Protein AF-A0A9N9P331-F1 (afdb_monomer)

Organism: NCBI:txid60492

Solvent-accessible surface area (backbone atoms only — not comparable to full-atom values): 6127 Å² total; per-residue (Å²): 137,70,61,36,101,79,80,40,65,64,88,80,81,85,86,81,84,88,73,62,94,87,58,60,67,67,60,52,51,41,44,54,51,47,53,51,51,50,38,61,75,67,65,62,74,84,73,55,54,90,75,89,64,68,76,88,77,53,52,73,70,56,34,43,75,36,46,49,81,74,78,79,65,93,42,72,69,50,44,56,50,58,46,72,70,35,62,70,53,58,77,61,107

Radius of gyration: 16.55 Å; Cα contacts (8 Å, |Δi|>4): 41; chains: 1; bounding box: 38×27×41 Å

Secondary structure (DSSP, 8-state):
--B-TTSSBP-------S--TTS-HHHHHHHHHHHHHHHHHHTPPP-PPP--S-GGG--HHHHHHTT---PPPSSHHHHHHHHHH-HHHHHH-

InterPro domains:
  IPR008146 Glutamine synthetase, catalytic domain [PF00120] (10-93)
  IPR008146 Glutamine synthetase, catalytic domain [PS51987] (1-93)
  IPR014746 Glutamine synthetase/guanido kinase, catalytic domain [SSF55931] (11-90)

Mean predicted aligned error: 5.87 Å

Sequence (93 aa):
QNIGPNGKYLDVHFEHRFVDGTSNPYLVFSALIASGVDGIKKGMQLTTHPILDNPASLNNEEHIKQGVTDRMPDSLSDALKVLREDKILIDAL

pLDDT: mean 90.41, std 10.72, range [48.72, 98.06]

Foldseek 3Di:
DQQPPPRDGPPDDDDDPPDDPVDDVVLVVLQVVLVVVVCVVVVPDDQFADDPDDPVPDDPVRCVVRVNPDDDDPDPVVVVVVCVVDPSSVVRD

Nearest PDB structures (foldseek):
  6y9v-assembly1_A  TM=3.566E-01  e=7.391E+00  Human immunodeficiency virus 1
  6skk-assembly1_A  TM=3.566E-01  e=7.391E+00  Human immunodeficiency virus 1
  5fjb-assembly1_B  TM=2.962E-01  e=7.391E+00  Human immunodeficiency virus 1

Structure (mmCIF, N/CA/C/O backbone):
data_AF-A0A9N9P331-F1
#
_entry.id   AF-A0A9N9P331-F1
#
loop_
_atom_site.group_PDB
_atom_site.id
_atom_site.type_symbol
_atom_site.label_atom_id
_atom_site.label_alt_id
_atom_site.label_comp_id
_atom_site.label_asym_id
_atom_site.label_entity_id
_atom_site.label_seq_id
_atom_site.pdbx_PDB_ins_code
_atom_site.Cartn_x
_atom_site.Cartn_y
_atom_site.Cartn_z
_atom_site.occupancy
_atom_site.B_iso_or_equiv
_atom_site.auth_seq_id
_atom_site.auth_comp_id
_atom_site.auth_asym_id
_atom_site.auth_atom_id
_atom_site.pdbx_PDB_model_num
ATOM 1 N N . GLN A 1 1 ? -20.003 -0.787 -23.187 1.00 48.72 1 GLN A N 1
ATOM 2 C CA . GLN A 1 1 ? -19.761 -2.045 -23.923 1.00 48.72 1 GLN A CA 1
ATOM 3 C C . GLN A 1 1 ? -18.457 -2.626 -23.376 1.00 48.72 1 GLN A C 1
ATOM 5 O O . GLN A 1 1 ? -17.408 -2.147 -23.765 1.00 48.72 1 GLN A O 1
ATOM 10 N N . ASN A 1 2 ? -18.513 -3.559 -22.414 1.00 53.38 2 ASN A N 1
ATOM 11 C CA . ASN A 1 2 ? -17.329 -4.144 -21.745 1.00 53.38 2 ASN A CA 1
ATOM 12 C C . ASN A 1 2 ? -17.166 -5.619 -22.137 1.00 53.38 2 ASN A C 1
ATOM 14 O O . ASN A 1 2 ? -17.172 -6.503 -21.284 1.00 53.38 2 ASN A O 1
ATOM 18 N N . ILE A 1 3 ? -17.104 -5.889 -23.438 1.00 59.91 3 ILE A N 1
ATOM 19 C CA . ILE A 1 3 ? -16.926 -7.242 -23.964 1.00 59.91 3 ILE A CA 1
ATOM 20 C C . ILE A 1 3 ? -15.543 -7.274 -24.613 1.00 59.91 3 ILE A C 1
ATOM 22 O O . ILE A 1 3 ? -15.280 -6.509 -25.537 1.00 59.91 3 ILE A O 1
ATOM 26 N N . GLY A 1 4 ? -14.647 -8.103 -24.079 1.00 64.06 4 GLY A N 1
ATOM 27 C CA . GLY A 1 4 ? -13.318 -8.328 -24.635 1.00 64.06 4 GLY A CA 1
ATOM 28 C C . GLY A 1 4 ? -13.373 -9.110 -25.956 1.00 64.06 4 GLY A C 1
ATOM 29 O O . GLY A 1 4 ? -14.432 -9.623 -26.329 1.00 64.06 4 GLY A O 1
ATOM 30 N N . PRO A 1 5 ? -12.233 -9.263 -26.656 1.00 60.34 5 PRO A N 1
ATOM 31 C CA . PRO A 1 5 ? -12.165 -9.797 -28.025 1.00 60.34 5 PRO A CA 1
ATOM 32 C C . PRO A 1 5 ? -12.735 -11.217 -28.214 1.00 60.34 5 PRO A C 1
ATOM 34 O O . PRO A 1 5 ? -12.971 -11.630 -29.342 1.00 60.34 5 PRO A O 1
ATOM 37 N N . ASN A 1 6 ? -13.023 -11.941 -27.126 1.00 71.19 6 ASN A N 1
ATOM 38 C CA . ASN A 1 6 ? -13.557 -13.306 -27.136 1.00 71.19 6 ASN A CA 1
ATOM 39 C C . ASN A 1 6 ? -14.991 -13.423 -26.579 1.00 71.19 6 ASN A C 1
ATOM 41 O O . ASN A 1 6 ? -15.380 -14.497 -26.123 1.00 71.19 6 ASN A O 1
ATOM 45 N N . GLY A 1 7 ? -15.765 -12.333 -26.511 1.00 61.97 7 GLY A N 1
ATOM 46 C CA . GLY A 1 7 ? -17.136 -12.384 -25.975 1.00 61.97 7 GLY A CA 1
ATOM 47 C C . GLY A 1 7 ? -17.220 -12.525 -24.447 1.00 61.97 7 GLY A C 1
ATOM 48 O O . GLY A 1 7 ? -18.312 -12.610 -23.892 1.00 61.97 7 GLY A O 1
ATOM 49 N N . LYS A 1 8 ? -16.073 -12.545 -23.757 1.00 65.69 8 LYS A N 1
ATOM 50 C CA . LYS A 1 8 ? -15.972 -12.556 -22.293 1.00 65.69 8 LYS A CA 1
ATOM 51 C C . LYS A 1 8 ? -15.892 -11.125 -21.771 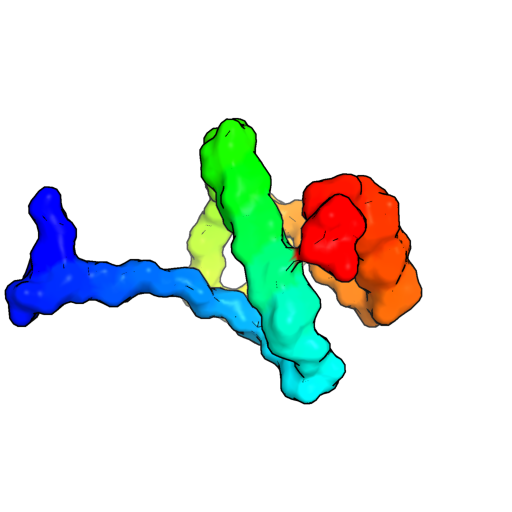1.00 65.69 8 LYS A C 1
ATOM 53 O O . LYS A 1 8 ? -15.337 -10.258 -22.446 1.00 65.69 8 LYS A O 1
ATOM 58 N N . TYR A 1 9 ? -16.414 -10.883 -20.572 1.00 65.94 9 TYR A N 1
ATOM 59 C CA . TYR A 1 9 ? -16.145 -9.6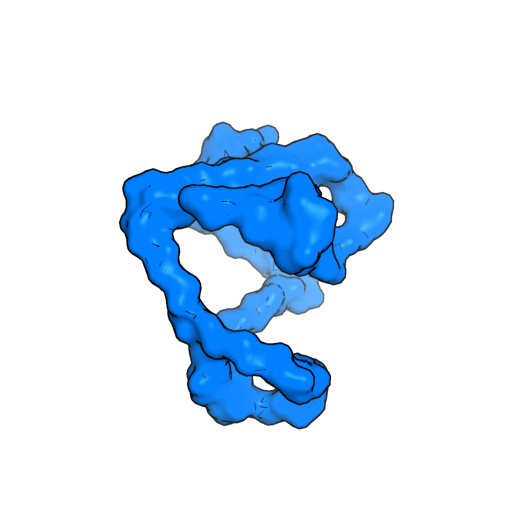34 -19.859 1.00 65.94 9 TYR A CA 1
ATOM 60 C C . TYR A 1 9 ? -14.632 -9.413 -19.769 1.00 65.94 9 TYR A C 1
ATOM 62 O O . TYR A 1 9 ? -13.884 -10.380 -19.609 1.00 65.94 9 TYR A O 1
ATOM 70 N N . LEU A 1 10 ? -14.181 -8.162 -19.912 1.00 67.25 10 LEU A N 1
ATOM 71 C CA . LEU A 1 10 ? -12.791 -7.842 -19.600 1.00 67.25 10 LEU A CA 1
ATOM 72 C C . LEU A 1 10 ? -12.550 -8.192 -18.130 1.00 67.25 10 LEU A C 1
ATOM 74 O O . LEU A 1 10 ? -13.174 -7.612 -17.242 1.00 67.25 10 LEU A O 1
ATOM 78 N N . ASP A 1 11 ? -11.667 -9.157 -17.902 1.00 78.19 11 ASP A N 1
ATOM 79 C CA . ASP A 1 11 ? -11.113 -9.439 -16.588 1.00 78.19 11 ASP A CA 1
ATOM 80 C C . ASP A 1 11 ? -10.136 -8.305 -16.260 1.00 78.19 11 ASP A C 1
ATOM 82 O O . ASP A 1 11 ? -8.998 -8.288 -16.729 1.00 78.19 11 ASP A O 1
ATOM 86 N N . VAL A 1 12 ? -10.642 -7.282 -15.568 1.00 85.62 12 VAL A N 1
ATOM 87 C CA . VAL A 1 12 ? -9.860 -6.126 -15.127 1.00 85.62 12 VAL A CA 1
ATOM 88 C C . VAL A 1 12 ? -9.619 -6.280 -13.637 1.00 85.62 12 VAL A C 1
ATOM 90 O O . VAL A 1 12 ? -10.533 -6.104 -12.832 1.00 85.62 12 VAL A O 1
ATOM 93 N N . HIS A 1 13 ? -8.380 -6.583 -13.274 1.00 88.62 13 HIS A N 1
ATOM 94 C CA . HIS A 1 13 ? -7.948 -6.678 -11.889 1.00 88.62 13 HIS A CA 1
ATOM 95 C C . HIS A 1 13 ? -6.598 -5.989 -11.692 1.00 88.62 13 HIS A C 1
ATOM 97 O O . HIS A 1 13 ? -5.788 -5.884 -12.614 1.00 88.62 13 HIS A O 1
ATOM 103 N N . PHE A 1 14 ? -6.363 -5.525 -10.466 1.00 89.88 14 PHE A N 1
ATOM 104 C CA . PHE A 1 14 ? -5.056 -5.057 -10.016 1.00 89.88 14 PHE A CA 1
ATOM 105 C C . PHE A 1 14 ? -4.387 -6.149 -9.190 1.00 89.88 14 PHE A C 1
ATOM 107 O O . PHE A 1 14 ? -4.971 -6.666 -8.236 1.00 89.88 14 PHE A O 1
ATOM 114 N N . GLU A 1 15 ? -3.143 -6.466 -9.525 1.00 92.12 15 GLU A N 1
ATOM 115 C CA . GLU A 1 15 ? -2.320 -7.396 -8.760 1.00 92.12 15 GLU A CA 1
ATOM 116 C C . GLU A 1 15 ? -1.410 -6.618 -7.800 1.00 92.12 15 GLU A C 1
ATOM 118 O O . GLU A 1 15 ? -0.555 -5.841 -8.227 1.00 92.12 15 GLU A O 1
ATOM 123 N N . HIS A 1 16 ? -1.576 -6.842 -6.496 1.00 91.50 16 HIS A N 1
ATOM 124 C CA . HIS A 1 16 ? -0.743 -6.234 -5.458 1.00 91.50 16 HIS A CA 1
ATOM 125 C C . HIS A 1 16 ? 0.311 -7.249 -4.996 1.00 91.50 16 HIS A C 1
ATOM 127 O O . HIS A 1 16 ? -0.025 -8.238 -4.350 1.00 91.50 16 HIS A O 1
ATOM 133 N N . ARG A 1 17 ? 1.589 -7.016 -5.328 1.00 91.31 17 ARG A N 1
ATOM 134 C CA . ARG A 1 17 ? 2.695 -7.972 -5.088 1.00 91.31 17 ARG A CA 1
ATOM 135 C C . ARG A 1 17 ? 3.482 -7.767 -3.787 1.00 91.31 17 ARG A C 1
ATOM 137 O O . ARG A 1 17 ? 4.430 -8.499 -3.537 1.00 91.31 17 ARG A O 1
ATOM 144 N N . PHE A 1 18 ? 3.125 -6.774 -2.975 1.00 88.38 18 PHE A N 1
ATOM 145 C CA . PHE A 1 18 ? 3.855 -6.438 -1.743 1.00 88.38 18 PHE A CA 1
ATOM 146 C C . PHE A 1 18 ? 3.357 -7.186 -0.495 1.00 88.38 18 PHE A C 1
ATOM 148 O O . PHE A 1 18 ? 3.900 -6.985 0.585 1.00 88.38 18 PHE A O 1
ATOM 155 N N . VAL A 1 19 ? 2.317 -8.017 -0.617 1.00 93.31 19 VAL A N 1
ATOM 156 C CA . VAL A 1 19 ? 1.756 -8.797 0.497 1.00 93.31 19 VAL A CA 1
ATOM 157 C C . VAL A 1 19 ? 2.439 -10.161 0.567 1.00 93.31 19 VAL A C 1
ATOM 159 O O . VAL A 1 19 ? 2.562 -10.843 -0.449 1.00 93.31 19 VAL A O 1
ATOM 162 N N . ASP A 1 20 ? 2.830 -10.584 1.770 1.00 94.69 20 ASP A N 1
ATOM 163 C CA . ASP A 1 20 ? 3.446 -11.890 2.022 1.00 94.69 20 ASP A CA 1
ATOM 164 C C . ASP A 1 20 ? 2.603 -12.791 2.950 1.00 94.69 20 ASP A C 1
ATOM 166 O O . ASP A 1 20 ? 1.607 -12.374 3.548 1.00 94.69 20 ASP A O 1
ATOM 170 N N . GLY A 1 21 ? 3.017 -14.057 3.075 1.00 95.44 21 GLY A N 1
ATOM 171 C CA . GLY A 1 21 ? 2.308 -15.088 3.844 1.00 95.44 21 GLY A CA 1
ATOM 172 C C . GLY A 1 21 ? 2.346 -14.930 5.369 1.00 95.44 21 GLY A C 1
ATOM 173 O O . GLY A 1 21 ? 1.727 -15.730 6.065 1.00 95.44 21 GLY A O 1
ATOM 174 N N . THR A 1 22 ? 3.059 -13.935 5.901 1.00 96.31 22 THR A N 1
ATOM 175 C CA . THR A 1 22 ? 3.062 -13.613 7.338 1.00 96.31 22 THR A CA 1
ATOM 176 C C . THR A 1 22 ? 1.923 -12.667 7.726 1.00 96.31 22 THR A C 1
ATOM 178 O O . THR A 1 22 ? 1.599 -12.528 8.907 1.00 96.31 22 THR A O 1
ATOM 181 N N . SER A 1 23 ? 1.290 -12.035 6.735 1.00 96.06 23 SER A N 1
ATOM 182 C CA . SER A 1 23 ? 0.219 -11.063 6.932 1.00 96.06 23 SER A CA 1
ATOM 183 C C . SER A 1 23 ? -1.109 -11.726 7.310 1.00 96.06 23 SER A C 1
ATOM 185 O O . SER A 1 23 ? -1.432 -12.826 6.862 1.00 96.06 23 SER A O 1
ATOM 187 N N . ASN A 1 24 ? -1.941 -11.023 8.083 1.00 96.75 24 ASN A N 1
ATOM 188 C CA . ASN A 1 24 ? -3.326 -11.438 8.297 1.00 96.75 24 ASN A CA 1
ATOM 189 C C . ASN A 1 24 ? -4.169 -11.065 7.056 1.00 96.75 24 ASN A C 1
ATOM 191 O O . ASN A 1 24 ? -4.347 -9.869 6.802 1.00 96.75 24 ASN A O 1
ATOM 195 N N . PRO A 1 25 ? -4.729 -12.036 6.307 1.00 95.62 25 PRO A N 1
ATOM 196 C CA . PRO A 1 25 ? -5.452 -11.756 5.065 1.00 95.62 25 PRO A CA 1
ATOM 197 C C . PRO A 1 25 ? -6.685 -10.871 5.276 1.00 95.62 25 PRO A C 1
ATOM 199 O O . PRO A 1 25 ? -7.024 -10.082 4.398 1.00 95.62 25 PRO A O 1
ATOM 202 N N . TYR A 1 26 ? -7.328 -10.941 6.446 1.00 96.88 26 TYR A N 1
ATOM 203 C CA . TYR A 1 26 ? -8.468 -10.082 6.761 1.00 96.88 26 TYR A CA 1
ATOM 204 C C . TYR A 1 26 ? -8.044 -8.616 6.877 1.00 96.88 26 TYR A C 1
ATOM 206 O O . TYR A 1 26 ? -8.679 -7.755 6.279 1.00 96.88 26 TYR A O 1
ATOM 214 N N . LEU A 1 27 ? -6.938 -8.337 7.575 1.00 96.56 27 LEU A N 1
ATOM 215 C CA . LEU A 1 27 ? -6.422 -6.970 7.712 1.00 96.56 27 LEU A CA 1
ATOM 216 C C . LEU A 1 27 ? -5.940 -6.416 6.368 1.00 96.56 27 LEU A C 1
ATOM 218 O O . LEU A 1 27 ? -6.211 -5.262 6.048 1.00 96.56 27 LEU A O 1
ATOM 222 N N . VAL A 1 28 ? -5.286 -7.249 5.552 1.00 96.19 28 VAL A N 1
ATOM 223 C CA . VAL A 1 28 ? -4.851 -6.864 4.201 1.00 96.19 28 VAL A CA 1
ATOM 224 C C . VAL A 1 28 ? -6.044 -6.454 3.340 1.00 96.19 28 VAL A C 1
ATOM 226 O O . VAL A 1 28 ? -6.028 -5.374 2.751 1.00 96.19 28 VAL A O 1
ATOM 229 N N . PHE A 1 29 ? -7.093 -7.280 3.269 1.00 95.56 29 PHE A N 1
ATOM 230 C CA . PHE A 1 29 ? -8.259 -6.953 2.448 1.00 95.56 29 PHE A CA 1
ATOM 231 C C . PHE A 1 29 ? -9.035 -5.750 2.985 1.00 95.56 29 PHE A C 1
ATOM 233 O O . PHE A 1 29 ? -9.441 -4.909 2.182 1.00 95.56 29 PHE A O 1
ATOM 240 N N . SER A 1 30 ? -9.186 -5.613 4.306 1.00 97.00 30 SER A N 1
ATOM 241 C CA . SER A 1 30 ? -9.797 -4.422 4.908 1.00 97.00 30 SER A CA 1
ATOM 242 C C . SER A 1 30 ? -9.043 -3.149 4.519 1.00 97.00 30 SER A C 1
ATOM 244 O O . SER A 1 30 ? -9.664 -2.205 4.033 1.00 97.00 30 SER A O 1
ATOM 246 N N . ALA A 1 31 ? -7.711 -3.142 4.636 1.00 97.06 31 ALA A N 1
ATOM 247 C CA . ALA A 1 31 ? -6.883 -1.993 4.275 1.00 97.06 31 ALA A CA 1
ATOM 248 C C . ALA A 1 31 ? -6.946 -1.663 2.771 1.00 97.06 31 ALA A C 1
ATOM 250 O O . ALA A 1 31 ? -7.114 -0.501 2.393 1.00 97.06 31 ALA A O 1
ATOM 251 N N . LEU A 1 32 ? -6.855 -2.673 1.895 1.00 96.19 32 LEU A N 1
ATOM 252 C CA . LEU A 1 32 ? -6.924 -2.484 0.438 1.00 96.19 32 LEU A CA 1
ATOM 253 C C . LEU A 1 32 ? -8.288 -1.945 -0.013 1.00 96.19 32 LEU A C 1
ATOM 255 O O . LEU A 1 32 ? -8.358 -1.032 -0.834 1.00 96.19 32 LEU A O 1
ATOM 259 N N . ILE A 1 33 ? -9.384 -2.478 0.532 1.00 96.81 33 ILE A N 1
ATOM 260 C CA . ILE A 1 33 ? -10.731 -2.002 0.200 1.00 96.81 33 ILE A CA 1
ATOM 261 C C . ILE A 1 33 ? -10.941 -0.585 0.741 1.00 96.81 33 ILE A C 1
ATOM 263 O O . ILE A 1 33 ? -11.442 0.269 0.010 1.00 96.81 33 ILE A O 1
ATOM 267 N N . ALA A 1 34 ? -10.542 -0.313 1.988 1.00 98.00 34 ALA A N 1
ATOM 268 C CA . ALA A 1 34 ? -10.683 1.007 2.5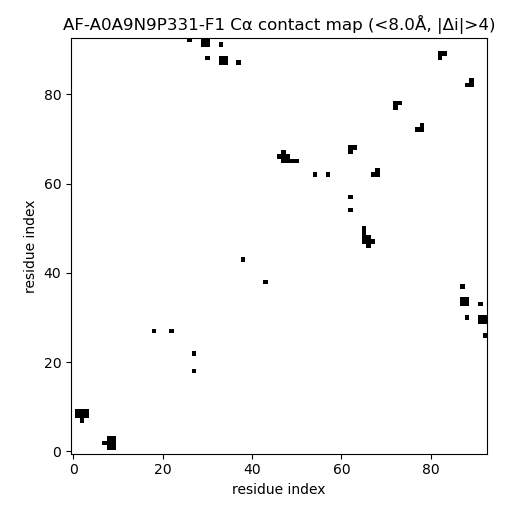99 1.00 98.00 34 ALA A CA 1
ATOM 269 C C . ALA A 1 34 ? -9.932 2.088 1.805 1.00 98.00 34 ALA A C 1
ATOM 271 O O . ALA A 1 34 ? -10.533 3.094 1.424 1.00 98.00 34 ALA A O 1
ATOM 272 N N . SER A 1 35 ? -8.657 1.847 1.483 1.00 96.50 35 SER A N 1
ATOM 273 C CA . SER A 1 35 ? -7.833 2.753 0.668 1.00 96.50 35 SER A CA 1
ATOM 274 C C . SER A 1 35 ? -8.379 2.934 -0.753 1.00 96.50 35 SER A C 1
ATOM 276 O O . SER A 1 35 ? -8.461 4.060 -1.243 1.00 96.50 35 SER A O 1
ATOM 278 N N . GLY A 1 36 ? -8.834 1.859 -1.405 1.00 95.75 36 GLY A N 1
ATOM 279 C CA . GLY A 1 36 ? -9.451 1.938 -2.731 1.00 95.75 36 GLY A CA 1
ATOM 280 C C . GLY A 1 36 ? -10.741 2.766 -2.740 1.00 95.75 36 GLY A C 1
ATOM 281 O O . GLY A 1 36 ? -10.933 3.622 -3.606 1.00 95.75 36 GLY A O 1
ATOM 282 N N . VAL A 1 37 ? -11.618 2.560 -1.752 1.00 97.69 37 VAL A N 1
ATOM 283 C CA . VAL A 1 37 ? -12.851 3.348 -1.593 1.00 97.69 37 VAL A CA 1
ATOM 284 C C . VAL A 1 37 ? -12.534 4.816 -1.302 1.00 97.69 37 VAL A C 1
ATOM 286 O O . VAL A 1 37 ? -13.207 5.693 -1.847 1.00 97.69 37 VAL A O 1
ATOM 289 N N . ASP A 1 38 ? -11.525 5.099 -0.476 1.00 98.06 38 ASP A N 1
ATOM 290 C CA . ASP A 1 38 ? -11.080 6.466 -0.192 1.00 98.06 38 ASP A CA 1
ATOM 291 C C . ASP A 1 38 ? -10.578 7.180 -1.456 1.00 98.06 38 ASP A C 1
ATOM 293 O O . ASP A 1 38 ? -11.036 8.285 -1.761 1.00 98.06 38 ASP A O 1
ATOM 297 N N . GLY A 1 39 ? -9.737 6.513 -2.253 1.00 97.19 39 GLY A N 1
ATOM 298 C CA . GLY A 1 39 ? -9.243 7.039 -3.526 1.00 97.19 39 GLY A CA 1
ATOM 299 C C . GLY A 1 39 ? -10.363 7.356 -4.521 1.00 97.19 39 GLY A C 1
ATOM 300 O O . GLY A 1 39 ? -10.373 8.441 -5.108 1.00 97.19 39 GLY A O 1
ATOM 301 N N . ILE A 1 40 ? -11.355 6.464 -4.656 1.00 97.31 40 ILE A N 1
ATOM 302 C CA . ILE A 1 40 ? -12.534 6.688 -5.513 1.00 97.31 40 ILE A CA 1
ATOM 303 C C . ILE A 1 40 ? -13.347 7.888 -5.018 1.00 97.31 40 ILE A C 1
ATOM 305 O O . ILE A 1 40 ? -13.699 8.760 -5.810 1.00 97.31 40 ILE A O 1
ATOM 309 N N . LYS A 1 41 ? -13.638 7.959 -3.712 1.00 97.81 41 LYS A N 1
ATOM 310 C CA . LYS A 1 41 ? -14.433 9.052 -3.125 1.00 97.81 41 LYS A CA 1
ATOM 311 C C . LYS A 1 41 ? -13.768 10.413 -3.300 1.00 97.81 41 LYS A C 1
ATOM 313 O O . LYS A 1 41 ? -14.463 11.403 -3.511 1.00 97.81 41 LYS A O 1
ATOM 318 N N . LYS A 1 42 ? -12.439 10.461 -3.202 1.00 97.81 42 LYS A N 1
ATOM 319 C CA . LYS A 1 42 ? -11.651 11.690 -3.352 1.00 97.81 42 LYS A CA 1
ATOM 320 C C . LYS A 1 42 ? -11.310 12.020 -4.807 1.00 97.81 42 LYS A C 1
ATOM 322 O O . LYS A 1 42 ? -10.777 13.097 -5.053 1.00 97.81 42 LYS A O 1
ATOM 327 N N . GLY A 1 43 ? -11.601 11.131 -5.761 1.00 97.56 43 GLY A N 1
ATOM 328 C CA . GLY A 1 43 ? -11.215 11.311 -7.162 1.00 97.56 43 GLY A CA 1
ATOM 329 C C . GLY A 1 43 ? -9.697 11.410 -7.335 1.00 97.56 43 GLY A C 1
ATOM 330 O O . GLY A 1 43 ? -9.217 12.248 -8.096 1.00 97.56 43 GLY A O 1
ATOM 331 N N . MET A 1 44 ? -8.939 10.613 -6.575 1.00 97.06 44 MET A N 1
ATOM 332 C CA . MET A 1 44 ? -7.478 10.628 -6.639 1.00 97.06 44 MET A CA 1
ATOM 333 C C . MET A 1 44 ? -6.995 10.153 -8.008 1.00 97.06 44 MET A C 1
ATOM 335 O O . MET A 1 44 ? -7.386 9.091 -8.491 1.00 97.06 44 MET A O 1
ATOM 339 N N . GLN A 1 45 ? -6.103 10.935 -8.609 1.00 95.25 45 GLN A N 1
ATOM 340 C CA . GLN A 1 45 ? -5.463 10.587 -9.869 1.00 95.25 45 GLN A CA 1
ATOM 341 C C . GLN A 1 45 ? -4.197 9.777 -9.600 1.00 95.25 45 GLN A C 1
ATOM 343 O O . GLN A 1 45 ? -3.420 10.113 -8.706 1.00 95.25 45 GLN A O 1
ATOM 348 N N . LEU A 1 46 ? -3.967 8.738 -10.402 1.00 91.00 46 LEU A N 1
ATOM 349 C CA . LEU A 1 46 ? -2.702 8.015 -10.379 1.00 91.00 46 LEU A CA 1
ATOM 350 C C . LEU A 1 46 ? -1.594 8.939 -10.901 1.00 91.00 46 LEU A C 1
ATOM 352 O O . LEU A 1 46 ? -1.646 9.390 -12.045 1.00 91.00 46 LEU A O 1
ATOM 356 N N . THR A 1 47 ? -0.621 9.242 -10.048 1.00 90.94 47 THR A N 1
ATOM 357 C CA . THR A 1 47 ? 0.501 10.142 -10.358 1.00 90.94 47 THR A CA 1
ATOM 358 C C . THR A 1 47 ? 1.718 9.409 -10.912 1.00 90.94 47 THR A C 1
ATOM 360 O O . THR A 1 47 ? 2.624 10.047 -11.443 1.00 90.94 47 THR A O 1
ATOM 363 N N . THR A 1 48 ? 1.747 8.080 -10.800 1.00 90.88 48 THR A N 1
ATOM 364 C CA . THR A 1 48 ? 2.830 7.237 -11.301 1.00 90.88 48 THR A CA 1
ATOM 365 C C . THR A 1 48 ? 2.595 6.822 -12.747 1.00 90.88 48 THR A C 1
ATOM 367 O O . THR A 1 48 ? 1.471 6.557 -13.181 1.00 90.88 48 THR A O 1
ATOM 370 N N . HIS A 1 49 ? 3.687 6.731 -13.499 1.00 89.75 49 HIS A N 1
ATOM 371 C CA . HIS A 1 49 ? 3.689 6.184 -14.847 1.00 89.75 49 HIS A CA 1
ATOM 372 C C . HIS A 1 49 ? 4.008 4.680 -14.819 1.00 89.75 49 HIS A C 1
ATOM 374 O O . HIS A 1 49 ? 4.741 4.223 -13.938 1.00 89.75 49 HIS A O 1
ATOM 380 N N . PRO A 1 50 ? 3.480 3.884 -15.771 1.00 89.94 50 PRO A N 1
ATOM 381 C CA . PRO A 1 50 ? 3.839 2.4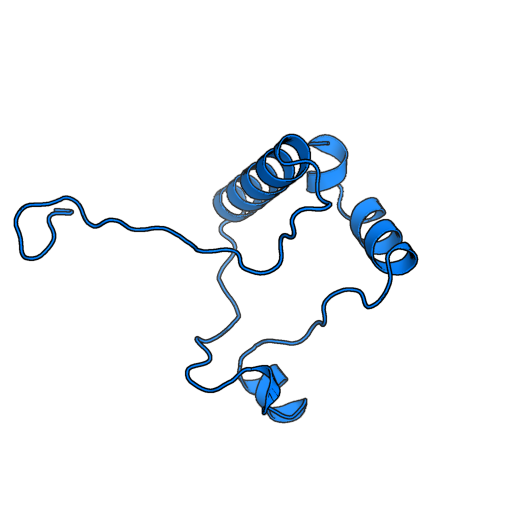77 -15.883 1.00 89.94 50 PRO A CA 1
ATOM 382 C C . PRO A 1 50 ? 5.346 2.310 -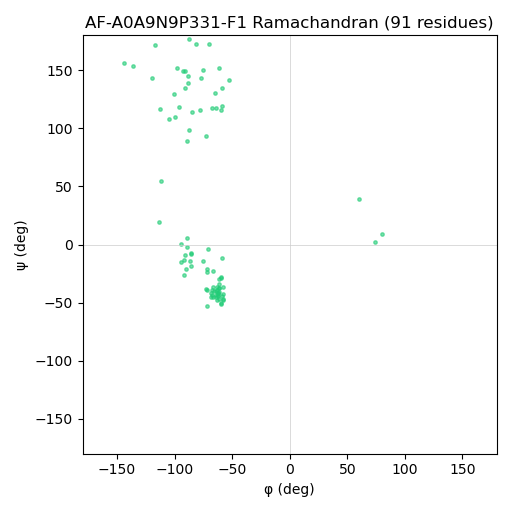16.094 1.00 89.94 50 PRO A C 1
ATOM 384 O O . PRO A 1 50 ? 5.897 2.760 -17.098 1.00 89.94 50 PRO A O 1
ATOM 387 N N . ILE A 1 51 ? 5.999 1.623 -15.161 1.00 90.50 51 ILE A N 1
ATOM 388 C CA . ILE A 1 51 ? 7.396 1.219 -15.306 1.00 90.50 51 ILE A CA 1
ATOM 389 C C . ILE A 1 51 ? 7.414 -0.094 -16.092 1.00 90.50 51 ILE A C 1
ATOM 391 O O . ILE A 1 51 ? 6.894 -1.104 -15.620 1.00 90.50 51 ILE A O 1
ATOM 395 N N . LEU A 1 52 ? 7.967 -0.058 -17.307 1.00 88.75 52 LEU A N 1
ATOM 396 C CA . LEU A 1 52 ? 8.045 -1.221 -18.204 1.00 88.75 52 LEU A CA 1
ATOM 397 C C . LEU A 1 52 ? 9.332 -2.041 -18.017 1.00 88.75 52 LEU A C 1
ATOM 399 O O . LEU A 1 52 ? 9.366 -3.215 -18.379 1.00 88.75 52 LEU A O 1
ATOM 403 N N . ASP A 1 53 ? 10.364 -1.428 -17.440 1.00 88.19 53 ASP A N 1
ATOM 404 C CA . ASP A 1 53 ? 11.621 -2.080 -17.078 1.00 88.19 53 ASP A CA 1
ATOM 405 C C . ASP A 1 53 ? 11.551 -2.690 -15.671 1.00 88.19 53 ASP A C 1
ATOM 407 O O . ASP A 1 53 ? 10.570 -2.530 -14.944 1.00 88.19 53 ASP A O 1
ATOM 411 N N . ASN A 1 54 ? 12.613 -3.379 -15.248 1.00 89.12 54 ASN A N 1
ATOM 412 C CA . ASN A 1 54 ? 12.731 -3.828 -13.865 1.00 89.12 54 ASN A CA 1
ATOM 413 C C . ASN A 1 54 ? 12.814 -2.607 -12.920 1.00 89.12 54 ASN A C 1
ATOM 415 O O . ASN A 1 54 ? 13.803 -1.873 -12.977 1.00 89.12 54 ASN A O 1
ATOM 419 N N . PRO A 1 55 ? 11.856 -2.398 -11.994 1.00 88.12 55 PRO A N 1
ATOM 420 C CA . PRO A 1 55 ? 11.912 -1.259 -11.082 1.00 88.12 55 PRO A CA 1
ATOM 421 C C . PRO A 1 55 ? 13.172 -1.257 -10.210 1.00 88.12 55 PRO A C 1
ATOM 423 O O . PRO A 1 55 ? 13.652 -0.195 -9.847 1.00 88.12 55 PRO A O 1
ATOM 426 N N . ALA A 1 56 ? 13.742 -2.427 -9.900 1.00 88.62 56 ALA A N 1
ATOM 427 C CA . ALA A 1 56 ? 14.928 -2.534 -9.051 1.00 88.62 56 ALA A CA 1
ATOM 428 C C . ALA A 1 56 ? 16.239 -2.122 -9.745 1.00 88.62 56 ALA A C 1
ATOM 430 O O . ALA A 1 56 ? 17.249 -1.957 -9.064 1.00 88.62 56 ALA A O 1
ATOM 431 N N . SER A 1 57 ? 16.254 -1.986 -11.076 1.00 92.12 57 SER A N 1
ATOM 432 C CA . SER A 1 57 ? 17.437 -1.511 -11.809 1.00 92.12 57 SER A CA 1
ATOM 433 C C . SER A 1 57 ? 17.471 0.003 -12.001 1.00 92.12 57 SER A C 1
ATOM 435 O O . SER A 1 57 ? 18.486 0.516 -12.466 1.00 92.12 57 SER A O 1
ATOM 437 N N . LEU A 1 58 ? 16.383 0.705 -11.675 1.00 90.88 58 LEU A N 1
ATOM 438 C CA . LEU A 1 58 ? 16.305 2.152 -11.819 1.00 90.88 58 LEU A CA 1
ATOM 439 C C . LEU A 1 58 ? 17.057 2.852 -10.687 1.00 90.88 58 LEU A C 1
ATOM 441 O O . LEU A 1 58 ? 17.032 2.424 -9.531 1.00 90.88 58 LEU A O 1
ATOM 445 N N . ASN A 1 59 ? 17.709 3.962 -11.012 1.00 91.94 59 ASN A N 1
ATOM 446 C CA . ASN A 1 59 ? 18.244 4.865 -10.003 1.00 91.94 59 ASN A CA 1
ATOM 447 C C . ASN A 1 59 ? 17.147 5.806 -9.461 1.00 91.94 59 ASN A C 1
ATOM 449 O O . ASN A 1 59 ? 16.024 5.868 -9.966 1.00 91.94 59 ASN A O 1
ATOM 453 N N . ASN A 1 60 ? 17.473 6.572 -8.418 1.00 91.19 60 ASN A N 1
ATOM 454 C CA . ASN A 1 60 ? 16.504 7.463 -7.772 1.00 91.19 60 ASN A CA 1
ATOM 455 C C . ASN A 1 60 ? 15.946 8.540 -8.718 1.00 91.19 60 ASN A C 1
ATOM 457 O O . ASN A 1 60 ? 14.763 8.858 -8.644 1.00 91.19 60 ASN A O 1
ATOM 461 N N . GLU A 1 61 ? 16.762 9.094 -9.619 1.00 93.19 61 GLU A N 1
ATOM 462 C CA . GLU A 1 61 ? 16.292 10.110 -10.569 1.00 93.19 61 GLU A CA 1
ATOM 463 C C . GLU A 1 61 ? 15.295 9.523 -11.571 1.00 93.19 61 GLU A C 1
ATOM 465 O O . GLU A 1 61 ? 14.322 10.176 -11.948 1.00 93.19 61 GLU A O 1
ATOM 470 N N . GLU A 1 62 ? 15.517 8.281 -11.995 1.00 92.56 62 GLU A N 1
ATOM 471 C CA . GLU A 1 62 ? 14.614 7.546 -12.878 1.00 92.56 62 GLU A CA 1
ATOM 472 C C . GLU A 1 62 ? 13.296 7.209 -12.179 1.00 92.56 62 GLU A C 1
ATOM 474 O O . GLU A 1 62 ? 12.238 7.419 -12.765 1.00 92.56 62 GLU A O 1
ATOM 479 N N . HIS A 1 63 ? 13.329 6.785 -10.913 1.00 92.12 63 HIS A N 1
ATOM 480 C CA . HIS A 1 63 ? 12.115 6.585 -10.117 1.00 92.12 63 HIS A CA 1
ATOM 481 C C . HIS A 1 63 ? 11.273 7.860 -10.004 1.00 92.12 63 HIS A C 1
ATOM 483 O O . HIS A 1 63 ? 10.072 7.829 -10.280 1.00 92.12 63 HIS A O 1
ATOM 489 N N . ILE A 1 64 ? 11.907 8.993 -9.687 1.00 92.56 64 ILE A N 1
ATOM 490 C CA . ILE A 1 64 ? 11.227 10.290 -9.574 1.00 92.56 64 ILE A CA 1
ATOM 491 C C . ILE A 1 64 ? 10.608 10.698 -10.918 1.00 92.56 64 ILE A C 1
ATOM 493 O O . ILE A 1 64 ? 9.464 11.149 -10.949 1.00 92.56 64 ILE A O 1
ATOM 497 N N . LYS A 1 65 ? 11.311 10.486 -12.042 1.00 91.88 65 LYS A N 1
ATOM 498 C CA . LYS A 1 65 ? 10.763 10.733 -13.393 1.00 91.88 65 LYS A CA 1
ATOM 499 C C . LYS A 1 65 ? 9.518 9.892 -13.696 1.00 91.88 65 LYS A C 1
ATOM 501 O O . LYS A 1 65 ? 8.681 10.331 -14.476 1.00 91.88 65 LYS A O 1
ATOM 506 N N . GLN A 1 66 ? 9.383 8.718 -13.079 1.00 92.12 66 GLN A N 1
ATOM 507 C CA . GLN A 1 66 ? 8.207 7.845 -13.197 1.00 92.12 66 GLN A CA 1
ATOM 508 C C . GLN A 1 66 ? 7.121 8.143 -12.144 1.00 92.12 66 GLN A C 1
ATOM 510 O O . GLN A 1 66 ? 6.130 7.418 -12.058 1.00 92.12 66 GLN A O 1
ATOM 515 N N . GLY A 1 67 ? 7.286 9.198 -11.339 1.00 92.19 67 GLY A N 1
ATOM 516 C CA . GLY A 1 67 ? 6.348 9.585 -10.283 1.00 92.19 67 GLY A CA 1
ATOM 517 C C . GLY A 1 67 ? 6.491 8.784 -8.985 1.00 92.19 67 GLY A C 1
ATOM 518 O O . GLY A 1 67 ? 5.648 8.911 -8.102 1.00 92.19 67 GLY A O 1
ATOM 519 N N . VAL A 1 68 ? 7.537 7.961 -8.847 1.00 92.12 68 VAL A N 1
ATOM 520 C CA . VAL A 1 68 ? 7.838 7.221 -7.613 1.00 92.12 68 VAL A CA 1
ATOM 521 C C . VAL A 1 68 ? 8.731 8.093 -6.732 1.00 92.12 68 VAL A C 1
ATOM 523 O O . VAL A 1 68 ? 9.956 8.066 -6.842 1.00 92.12 68 VAL A O 1
ATOM 526 N N . THR A 1 69 ? 8.101 8.913 -5.892 1.00 90.62 69 THR A N 1
ATOM 527 C CA . THR A 1 69 ? 8.778 9.866 -4.995 1.00 90.62 69 THR A CA 1
ATOM 528 C C . THR A 1 69 ? 9.080 9.293 -3.619 1.00 90.62 69 THR A C 1
ATOM 530 O O . THR A 1 69 ? 10.044 9.711 -2.982 1.00 90.62 69 THR A O 1
ATOM 533 N N . ASP A 1 70 ? 8.288 8.316 -3.188 1.00 89.38 70 ASP A N 1
ATOM 534 C CA . ASP A 1 70 ? 8.328 7.763 -1.840 1.00 89.38 70 ASP A CA 1
ATOM 535 C C . ASP A 1 70 ? 8.657 6.270 -1.873 1.00 89.38 70 ASP A C 1
ATOM 537 O O . ASP A 1 70 ? 8.256 5.527 -2.774 1.00 89.38 70 ASP A O 1
ATOM 541 N N . ARG A 1 71 ? 9.424 5.827 -0.877 1.00 87.50 71 ARG A N 1
ATOM 542 C CA . ARG A 1 71 ? 9.819 4.427 -0.702 1.00 87.50 71 ARG A CA 1
ATOM 543 C C . ARG A 1 71 ? 8.905 3.751 0.311 1.00 87.50 71 ARG A C 1
ATOM 545 O O . ARG A 1 71 ? 8.395 4.389 1.229 1.00 87.50 71 ARG A O 1
ATOM 552 N N . MET A 1 72 ? 8.740 2.439 0.164 1.00 91.25 72 MET A N 1
ATOM 553 C CA . MET A 1 72 ? 8.126 1.636 1.217 1.00 91.25 72 MET A CA 1
ATOM 554 C C . MET A 1 72 ? 8.958 1.694 2.510 1.00 91.25 72 MET A C 1
ATOM 556 O O . MET A 1 72 ? 10.176 1.852 2.430 1.00 91.25 72 MET A O 1
ATOM 560 N N . PRO A 1 73 ? 8.328 1.530 3.687 1.00 94.81 73 PRO A N 1
ATOM 561 C CA . PRO A 1 73 ? 9.050 1.442 4.951 1.00 94.81 73 PRO A CA 1
ATOM 562 C C . PRO A 1 73 ? 10.052 0.278 4.961 1.00 94.81 73 PRO A C 1
ATOM 564 O O . PRO A 1 73 ? 9.697 -0.846 4.610 1.00 94.81 73 PRO A O 1
ATOM 567 N N . ASP A 1 74 ? 11.275 0.533 5.430 1.00 95.62 74 ASP A N 1
ATOM 568 C CA . ASP A 1 74 ? 12.356 -0.467 5.481 1.00 95.62 74 ASP A CA 1
ATOM 569 C C . ASP A 1 74 ? 12.327 -1.335 6.755 1.00 95.62 74 ASP A C 1
ATOM 571 O O . ASP A 1 74 ? 13.083 -2.299 6.891 1.00 95.62 74 ASP A O 1
ATOM 575 N N . SER A 1 75 ? 11.467 -1.000 7.722 1.00 96.88 75 SER A N 1
ATOM 576 C CA . SER A 1 75 ? 11.327 -1.741 8.974 1.00 96.88 75 SER A CA 1
ATOM 577 C C . SER A 1 75 ? 9.880 -1.789 9.457 1.00 96.88 75 SER A C 1
ATOM 579 O O . SER A 1 75 ? 9.077 -0.898 9.172 1.00 96.88 75 SER A O 1
ATOM 581 N N . LEU A 1 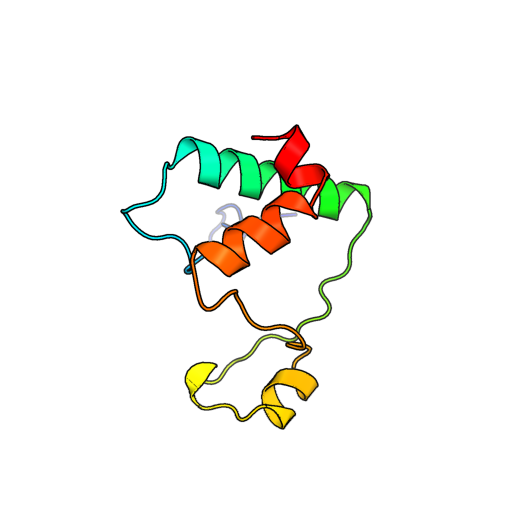76 ? 9.552 -2.797 10.273 1.00 96.00 76 LEU A N 1
ATOM 582 C CA . LEU A 1 76 ? 8.245 -2.883 10.934 1.00 96.00 76 LEU A CA 1
ATOM 583 C C . LEU A 1 76 ? 7.958 -1.644 11.798 1.00 96.00 76 LEU A C 1
ATOM 585 O O . LEU A 1 76 ? 6.823 -1.180 11.863 1.00 96.00 76 LEU A O 1
ATOM 589 N N . SER A 1 77 ? 8.985 -1.094 12.454 1.00 98.00 77 SER A N 1
ATOM 590 C CA . SER A 1 77 ? 8.845 0.115 13.272 1.00 98.00 77 SER A CA 1
ATOM 591 C C . SER A 1 77 ? 8.404 1.308 12.426 1.00 98.00 77 SER A C 1
ATOM 593 O O . SER A 1 77 ? 7.496 2.035 12.822 1.00 98.00 77 SER A O 1
ATOM 595 N N . ASP A 1 78 ? 8.991 1.474 11.240 1.00 97.25 78 ASP A N 1
ATOM 596 C CA . ASP A 1 78 ? 8.641 2.567 10.332 1.00 97.25 78 ASP A CA 1
ATOM 597 C C . ASP A 1 78 ? 7.274 2.343 9.683 1.00 97.25 78 ASP A C 1
ATOM 599 O O . ASP A 1 78 ? 6.476 3.277 9.630 1.00 97.25 78 ASP A O 1
ATOM 603 N N . ALA A 1 79 ? 6.938 1.100 9.320 1.00 95.88 79 ALA A N 1
ATOM 604 C CA . ALA A 1 79 ? 5.605 0.738 8.837 1.00 95.88 79 ALA A CA 1
ATOM 605 C C . ALA A 1 79 ? 4.506 1.082 9.860 1.00 95.88 79 ALA A C 1
ATOM 607 O O . ALA A 1 79 ? 3.473 1.651 9.514 1.00 95.88 79 ALA A O 1
ATOM 608 N N . LEU A 1 80 ? 4.748 0.808 11.145 1.00 96.94 80 LEU A N 1
ATOM 609 C CA . LEU A 1 80 ? 3.816 1.153 12.221 1.00 96.94 80 LEU A CA 1
ATOM 610 C C . LEU A 1 80 ? 3.752 2.657 1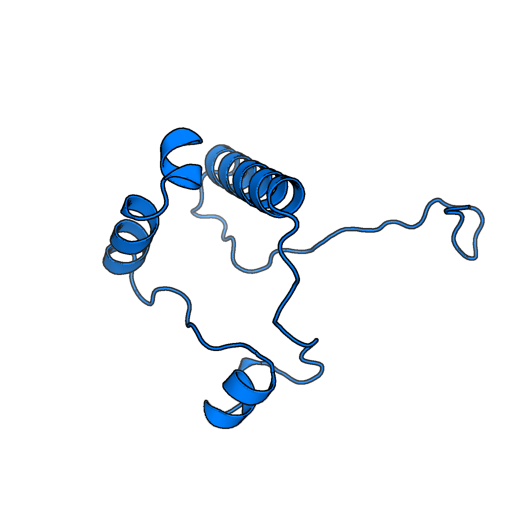2.516 1.00 96.94 80 LEU A C 1
ATOM 612 O O . LEU A 1 80 ? 2.770 3.106 13.105 1.00 96.94 80 LEU A O 1
ATOM 616 N N . LYS A 1 81 ? 4.781 3.444 12.188 1.00 97.12 81 LYS A N 1
ATOM 617 C CA . LYS A 1 81 ? 4.709 4.911 12.303 1.00 97.12 81 LYS A CA 1
ATOM 618 C C . LYS A 1 81 ? 3.799 5.474 11.219 1.00 97.12 81 LYS A C 1
ATOM 620 O O . LYS A 1 81 ? 2.826 6.133 11.564 1.00 97.12 81 LYS A O 1
ATOM 625 N N . VAL A 1 82 ? 4.049 5.127 9.954 1.00 96.25 82 VAL A N 1
ATOM 626 C CA . VAL A 1 82 ? 3.238 5.630 8.832 1.00 96.25 82 VAL A CA 1
ATOM 627 C C . VAL A 1 82 ? 1.783 5.163 8.924 1.00 96.25 82 VAL A C 1
ATOM 629 O O . VAL A 1 82 ? 0.879 5.952 8.679 1.00 96.25 82 VAL A O 1
ATOM 632 N N . LEU A 1 83 ? 1.530 3.930 9.389 1.00 96.75 83 LEU A N 1
ATOM 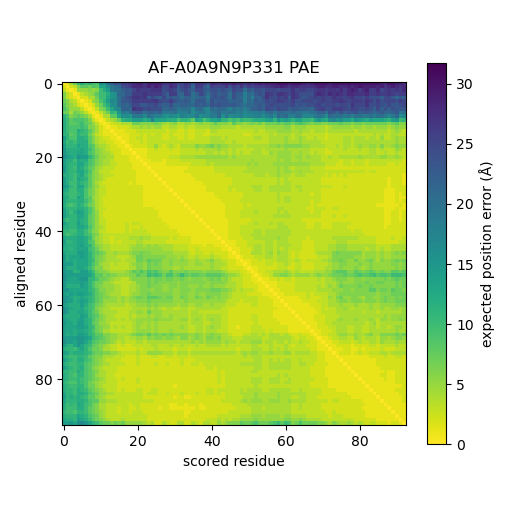633 C CA . LEU A 1 83 ? 0.164 3.441 9.604 1.00 96.75 83 LEU A CA 1
ATOM 634 C C . LEU A 1 83 ? -0.599 4.283 10.636 1.00 96.75 83 LEU A C 1
ATOM 636 O O . LEU A 1 83 ? -1.769 4.573 10.432 1.00 96.75 83 LEU A O 1
ATOM 640 N N . ARG A 1 84 ? 0.046 4.702 11.735 1.00 97.31 84 ARG A N 1
ATOM 641 C CA . ARG A 1 84 ? -0.603 5.521 12.779 1.00 97.31 84 ARG A CA 1
ATOM 642 C C . ARG A 1 84 ? -0.978 6.922 12.305 1.00 97.31 84 ARG A C 1
ATOM 644 O O . ARG A 1 84 ? -1.834 7.555 12.919 1.00 97.31 84 ARG A O 1
ATOM 651 N N . GLU A 1 85 ? -0.319 7.415 11.265 1.00 97.12 85 GLU A N 1
ATOM 652 C CA . GLU A 1 85 ? -0.586 8.727 10.677 1.00 97.12 85 GLU A CA 1
ATOM 653 C C . GLU A 1 85 ? -1.722 8.668 9.640 1.00 97.12 85 GLU A C 1
ATOM 655 O O . GLU A 1 85 ? -2.359 9.689 9.364 1.00 97.12 85 GLU A O 1
ATOM 660 N N . ASP A 1 86 ? -2.042 7.476 9.125 1.00 97.00 86 ASP A N 1
ATOM 661 C CA . ASP A 1 86 ? -3.133 7.257 8.179 1.00 97.00 86 ASP A CA 1
ATOM 662 C C . ASP A 1 86 ? -4.466 6.994 8.895 1.00 97.00 86 ASP A C 1
ATOM 664 O O . ASP A 1 86 ? -4.795 5.879 9.302 1.00 97.00 86 ASP A O 1
ATOM 668 N N . LYS A 1 87 ? -5.282 8.045 9.013 1.00 97.12 87 LYS A N 1
ATOM 669 C CA . LYS A 1 87 ? -6.605 7.957 9.650 1.00 97.12 87 LYS A CA 1
ATOM 670 C C . LYS A 1 87 ? -7.566 7.005 8.939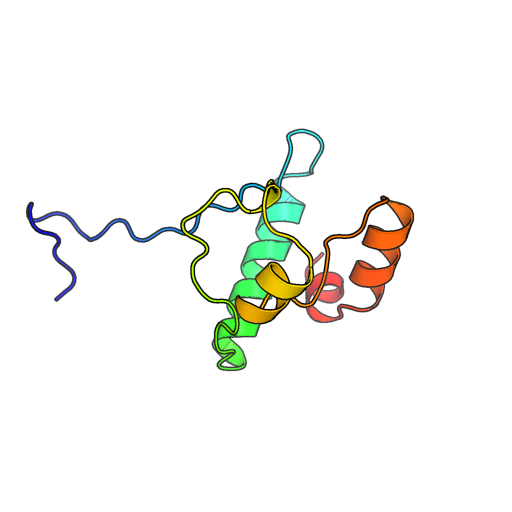 1.00 97.12 87 LYS A C 1
ATOM 672 O O . LYS A 1 87 ? -8.380 6.385 9.607 1.00 97.12 87 LYS A O 1
ATOM 677 N N . ILE A 1 88 ? -7.491 6.890 7.612 1.00 97.94 88 ILE A N 1
ATOM 678 C CA . ILE A 1 88 ? -8.414 6.037 6.853 1.00 97.94 88 ILE A CA 1
ATOM 679 C C . ILE A 1 88 ? -8.150 4.573 7.183 1.00 97.94 88 ILE A C 1
ATOM 681 O O . ILE A 1 88 ? -9.091 3.812 7.397 1.00 97.94 88 ILE A O 1
ATOM 685 N N . LEU A 1 89 ? -6.875 4.187 7.242 1.00 97.19 89 LEU A N 1
ATOM 686 C CA . LEU A 1 89 ? -6.497 2.826 7.599 1.00 97.19 89 LEU A CA 1
ATOM 687 C C . LEU A 1 89 ? -6.722 2.540 9.086 1.00 97.19 89 LEU A C 1
ATOM 689 O O . LEU A 1 89 ? -7.203 1.460 9.408 1.00 97.19 89 LEU A O 1
ATOM 693 N N . ILE A 1 90 ? -6.440 3.492 9.981 1.00 97.88 90 ILE A N 1
ATOM 694 C CA . ILE A 1 90 ? -6.693 3.328 11.423 1.00 97.88 90 ILE A CA 1
ATOM 695 C C . ILE A 1 90 ? -8.182 3.169 11.734 1.00 97.88 90 ILE A C 1
ATOM 697 O O . ILE A 1 90 ? -8.533 2.350 12.573 1.00 97.88 90 ILE A O 1
ATOM 701 N N . ASP A 1 91 ? -9.064 3.904 11.056 1.00 96.62 91 ASP A N 1
ATOM 702 C CA . ASP A 1 91 ? -10.509 3.770 11.271 1.00 96.62 91 ASP A CA 1
ATOM 703 C C . ASP A 1 91 ? -11.071 2.452 10.696 1.00 96.62 91 ASP A C 1
ATOM 705 O O . ASP A 1 91 ? -12.154 2.013 11.086 1.00 96.62 91 ASP A O 1
ATOM 709 N N . ALA A 1 92 ? -10.363 1.827 9.748 1.00 95.56 92 ALA A N 1
ATOM 710 C CA . ALA A 1 92 ? -10.802 0.620 9.050 1.00 95.56 92 ALA A CA 1
ATOM 711 C C . ALA A 1 92 ? -10.289 -0.703 9.655 1.00 95.56 92 ALA A C 1
ATOM 713 O O . ALA A 1 92 ? -10.799 -1.762 9.270 1.00 95.56 92 ALA A O 1
ATOM 714 N N . LEU A 1 93 ? -9.283 -0.662 10.537 1.00 92.75 93 LEU A N 1
ATOM 715 C CA . LEU A 1 93 ? -8.591 -1.827 11.113 1.00 92.75 93 LEU A CA 1
ATOM 716 C C . LEU A 1 93 ? -8.863 -1.974 12.613 1.00 92.75 93 LEU A C 1
ATOM 718 O O . LEU A 1 93 ? -9.108 -3.129 13.031 1.00 92.75 93 LEU A O 1
#